Protein AF-A0A661HQW4-F1 (afdb_monomer)

Secondary structure (DSSP, 8-state):
-EEEE---EETTEEEEE---EEEEEE----SSS--PPEEEEEE---SSEEEEEEE-TTSSEEEEEEE-SSEEEEEEEEPPSSSS-GGGS--EEEEEES--SEEEEEESSSSEEEEEETTS-EEEEEGGGS--

Solvent-accessible surface area (backbone atoms only — not comparable to full-atom values): 7467 Å² total; per-residue (Å²): 136,53,74,48,74,43,64,35,56,30,88,99,31,88,91,37,56,53,12,29,37,38,41,28,36,49,84,61,83,61,90,88,53,88,64,74,63,45,78,74,50,73,48,65,85,49,74,9,26,43,56,31,60,28,61,34,97,84,55,59,28,35,41,36,38,12,34,34,100,77,38,31,34,37,39,38,20,49,52,45,97,67,79,84,56,39,82,78,39,83,61,29,45,36,79,45,63,87,56,70,62,50,58,45,46,38,57,78,50,100,54,32,32,38,37,31,26,84,85,76,48,74,44,82,44,50,61,84,70,36,47,129

Nearest PDB structures (foldseek):
  8era-assembly1_C  TM=6.404E-01  e=3.578E-02  Homo sapiens
  7mqa-assembly1_LH  TM=5.649E-01  e=5.410E-02  Homo sapiens
  4o9d-assembly1_B  TM=5.827E-01  e=1.174E-01  Schizosaccharomyces pombe 972h-
  7r5j-assembly1_40  TM=6.548E-01  e=3.660E-01  Homo sapiens
  5zcs-assembly1_D  TM=5.111E-01  e=1.174E-01  Homo sapiens

Radius of gyration: 14.92 Å; Cα contacts (8 Å, |Δi|>4): 325; chains: 1; bounding box: 36×44×36 Å

Mean predicted aligned error: 3.25 Å

Structure (mmCIF, N/CA/C/O backbone):
data_AF-A0A661HQW4-F1
#
_entry.id   AF-A0A661HQW4-F1
#
loop_
_atom_site.group_PDB
_atom_site.id
_atom_site.type_symbol
_atom_site.label_atom_id
_atom_site.label_alt_id
_atom_site.label_comp_id
_atom_site.label_asym_id
_atom_site.label_entity_id
_atom_site.label_seq_id
_atom_site.pdbx_PDB_ins_code
_atom_site.Cartn_x
_atom_site.Cartn_y
_atom_site.Cartn_z
_atom_site.occupancy
_atom_site.B_iso_or_equiv
_atom_site.auth_seq_id
_atom_site.auth_comp_id
_atom_site.auth_asym_id
_atom_site.auth_atom_id
_atom_site.pdbx_PDB_model_num
ATOM 1 N N . LYS A 1 1 ? -4.685 -14.148 7.264 1.00 84.69 1 LYS A N 1
ATOM 2 C CA . LYS A 1 1 ? -4.317 -14.515 5.862 1.00 84.69 1 LYS A CA 1
ATOM 3 C C . LYS A 1 1 ? -3.003 -13.820 5.502 1.00 84.69 1 LYS A C 1
ATOM 5 O O . LYS A 1 1 ? -2.640 -12.900 6.213 1.00 84.69 1 LYS A O 1
ATOM 10 N N . ILE A 1 2 ? -2.270 -14.273 4.478 1.00 92.75 2 ILE A N 1
ATOM 11 C CA . ILE A 1 2 ? -1.028 -13.609 4.031 1.00 92.75 2 ILE A CA 1
ATOM 12 C C . ILE A 1 2 ? -1.269 -13.106 2.614 1.00 92.75 2 ILE A C 1
ATOM 14 O O . ILE A 1 2 ? -1.761 -13.863 1.770 1.00 92.75 2 ILE A O 1
ATOM 18 N N . TYR A 1 3 ? -0.935 -11.840 2.396 1.00 95.88 3 TYR A N 1
ATOM 19 C CA . TYR A 1 3 ? -1.105 -11.138 1.135 1.00 95.88 3 TYR A CA 1
ATOM 20 C C . TYR A 1 3 ? 0.247 -10.660 0.620 1.00 95.88 3 TYR A C 1
ATOM 22 O O . TYR A 1 3 ? 1.164 -10.426 1.403 1.00 95.88 3 TYR A O 1
ATOM 30 N N . PHE A 1 4 ? 0.355 -10.518 -0.696 1.00 97.56 4 PHE A N 1
ATOM 31 C CA . PHE A 1 4 ? 1.562 -10.045 -1.362 1.00 97.56 4 PHE A CA 1
ATOM 32 C C . PHE A 1 4 ? 1.189 -8.961 -2.366 1.00 97.56 4 PHE A C 1
ATOM 34 O O . PHE A 1 4 ? 0.214 -9.106 -3.105 1.00 97.56 4 PHE A O 1
ATOM 41 N N . LEU A 1 5 ? 1.993 -7.904 -2.414 1.00 97.94 5 LEU A N 1
ATOM 42 C CA . LEU A 1 5 ? 1.918 -6.859 -3.426 1.00 97.94 5 LEU A CA 1
ATOM 43 C C . LEU A 1 5 ? 3.190 -6.891 -4.268 1.00 97.94 5 LEU A C 1
ATOM 45 O O . LEU A 1 5 ? 4.294 -7.026 -3.745 1.00 97.94 5 LEU A O 1
ATOM 49 N N . SER A 1 6 ? 3.049 -6.788 -5.587 1.00 97.25 6 SER A N 1
ATOM 50 C CA . SER A 1 6 ? 4.200 -6.763 -6.491 1.00 97.25 6 SER A CA 1
ATOM 51 C C . SER A 1 6 ? 4.722 -5.341 -6.722 1.00 97.25 6 SER A C 1
ATOM 53 O O . SER A 1 6 ? 3.951 -4.412 -6.968 1.00 97.25 6 SER A O 1
ATOM 55 N N . LYS A 1 7 ? 6.050 -5.182 -6.738 1.00 95.00 7 LYS A N 1
ATOM 56 C CA . LYS A 1 7 ? 6.738 -3.972 -7.213 1.00 95.00 7 LYS A CA 1
ATOM 57 C C . LYS A 1 7 ? 6.984 -4.078 -8.714 1.00 95.00 7 LYS A C 1
ATOM 59 O O . LYS A 1 7 ? 7.687 -4.983 -9.159 1.00 95.00 7 LYS A O 1
ATOM 64 N N . HIS A 1 8 ? 6.437 -3.158 -9.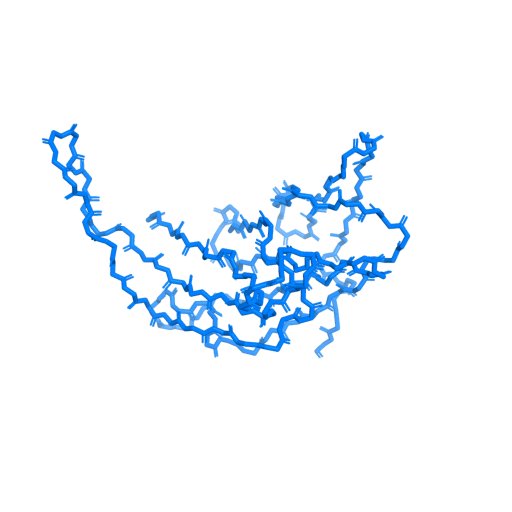507 1.00 93.50 8 HIS A N 1
ATOM 65 C CA . HIS A 1 8 ? 6.661 -3.133 -10.957 1.00 93.50 8 HIS A CA 1
ATOM 66 C C . HIS A 1 8 ? 7.604 -1.998 -11.374 1.00 93.50 8 HIS A C 1
ATOM 68 O O . HIS A 1 8 ? 7.456 -0.852 -10.946 1.00 93.50 8 HIS A O 1
ATOM 74 N N . ARG A 1 9 ? 8.545 -2.308 -12.266 1.00 90.38 9 ARG A N 1
ATOM 75 C CA . ARG A 1 9 ? 9.433 -1.339 -12.924 1.00 90.38 9 ARG A CA 1
ATOM 76 C C . ARG A 1 9 ? 9.038 -1.221 -14.393 1.00 90.38 9 ARG A C 1
ATOM 78 O O . ARG A 1 9 ? 8.491 -2.175 -14.938 1.00 90.38 9 ARG A O 1
ATOM 85 N N . ALA A 1 10 ? 9.262 -0.060 -15.000 1.00 88.25 10 ALA A N 1
ATOM 86 C CA . ALA A 1 10 ? 8.989 0.118 -16.421 1.00 88.25 10 ALA A CA 1
ATOM 87 C C . ALA A 1 10 ? 9.933 -0.757 -17.261 1.00 88.25 10 ALA A C 1
ATOM 89 O O . ALA A 1 10 ? 11.092 -0.969 -16.887 1.00 88.25 10 ALA A O 1
ATOM 90 N N . ASP A 1 11 ? 9.443 -1.241 -18.400 1.00 88.06 11 ASP A N 1
ATOM 91 C CA . ASP A 1 11 ? 10.233 -2.086 -19.292 1.00 88.06 11 ASP A CA 1
ATOM 92 C C . ASP A 1 11 ? 11.543 -1.397 -19.675 1.00 88.06 11 ASP A C 1
ATOM 94 O O . ASP A 1 11 ? 11.572 -0.225 -20.056 1.00 88.06 11 ASP A O 1
ATOM 98 N N . ARG A 1 12 ? 12.644 -2.144 -19.537 1.00 87.44 12 ARG A N 1
ATOM 99 C CA . ARG A 1 12 ? 14.015 -1.696 -19.832 1.00 87.44 12 ARG A CA 1
ATOM 100 C C . ARG A 1 12 ? 14.477 -0.456 -19.047 1.00 87.44 12 ARG A C 1
ATOM 102 O O . ARG A 1 12 ? 15.527 0.092 -19.365 1.00 87.44 12 ARG A O 1
ATOM 109 N N . ASN A 1 13 ? 13.759 -0.026 -18.004 1.00 88.00 13 ASN A N 1
ATOM 110 C CA . ASN A 1 13 ? 14.163 1.107 -17.173 1.00 88.00 13 ASN A CA 1
ATOM 111 C C . ASN A 1 13 ? 13.944 0.833 -15.679 1.00 88.00 13 ASN A C 1
ATOM 113 O O . ASN A 1 13 ? 12.873 1.069 -15.118 1.00 88.00 13 ASN A O 1
ATOM 117 N N . ILE A 1 14 ? 15.012 0.392 -15.008 1.00 84.25 14 ILE A N 1
ATOM 118 C CA . ILE A 1 14 ? 14.981 0.052 -13.580 1.00 84.25 14 ILE A CA 1
ATOM 119 C C . ILE A 1 14 ? 14.697 1.264 -12.674 1.00 84.25 14 ILE A C 1
ATO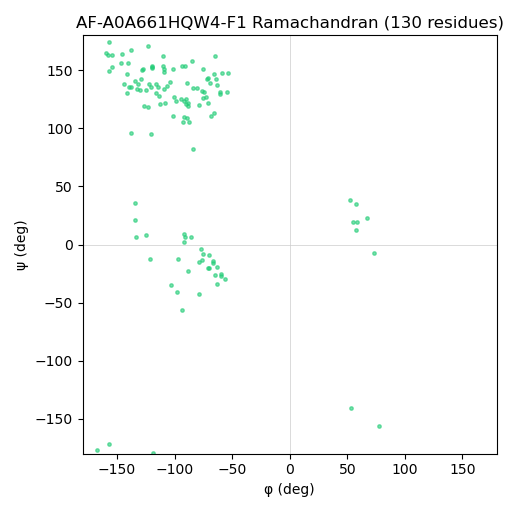M 121 O O . ILE A 1 14 ? 14.155 1.097 -11.581 1.00 84.25 14 ILE A O 1
ATOM 125 N N . ARG A 1 15 ? 15.036 2.475 -13.140 1.00 86.12 15 ARG A N 1
ATOM 126 C CA . ARG A 1 15 ? 14.894 3.748 -12.417 1.00 86.12 15 ARG A CA 1
ATOM 127 C C . ARG A 1 15 ? 13.564 4.450 -12.688 1.00 86.12 15 ARG A C 1
ATOM 129 O O . ARG A 1 15 ? 13.331 5.521 -12.139 1.00 86.12 15 ARG A O 1
ATOM 136 N N . LYS A 1 16 ? 12.672 3.852 -13.485 1.00 86.19 16 LYS A N 1
ATOM 137 C CA . LYS A 1 16 ? 11.327 4.379 -13.732 1.00 86.19 16 LYS A CA 1
ATOM 138 C C . LYS A 1 16 ? 10.254 3.443 -13.155 1.00 86.19 16 LYS A C 1
ATOM 140 O O . LYS A 1 16 ? 10.254 2.246 -13.466 1.00 86.19 16 LYS A O 1
ATOM 145 N N . PRO A 1 17 ? 9.316 3.946 -12.335 1.00 86.62 17 PRO A N 1
ATOM 146 C CA . PRO A 1 17 ? 8.185 3.146 -11.891 1.00 86.62 17 PRO A CA 1
ATOM 147 C C . PRO A 1 17 ? 7.234 2.867 -13.055 1.00 86.62 17 PRO A C 1
ATOM 149 O O . PRO A 1 17 ? 6.928 3.755 -13.847 1.00 86.62 17 PRO A O 1
ATOM 152 N N . ALA A 1 18 ? 6.719 1.636 -13.122 1.00 87.88 18 ALA A N 1
ATOM 153 C CA . ALA A 1 18 ? 5.525 1.342 -13.922 1.00 87.88 18 ALA A CA 1
ATOM 154 C C . ALA A 1 18 ? 4.233 1.803 -13.215 1.00 87.88 18 ALA A C 1
ATOM 156 O O . ALA A 1 18 ? 3.151 1.665 -13.775 1.00 87.88 18 ALA A O 1
ATOM 157 N N . ALA A 1 19 ? 4.349 2.309 -11.978 1.00 89.00 19 ALA A N 1
ATOM 158 C CA . ALA A 1 19 ? 3.255 2.808 -11.147 1.00 89.00 19 ALA A CA 1
ATOM 159 C C . ALA A 1 19 ? 2.088 1.816 -10.998 1.00 89.00 19 ALA A C 1
ATOM 161 O O . ALA A 1 19 ? 0.922 2.202 -11.006 1.00 89.00 19 ALA A O 1
ATOM 162 N N . ALA A 1 20 ? 2.401 0.523 -10.877 1.00 95.06 20 ALA A N 1
ATOM 163 C CA . ALA A 1 20 ? 1.411 -0.543 -10.819 1.00 95.06 20 ALA A CA 1
ATOM 164 C C . ALA A 1 20 ? 1.791 -1.631 -9.811 1.00 95.06 20 ALA A C 1
ATOM 166 O O . ALA A 1 20 ? 2.968 -1.853 -9.525 1.00 95.06 20 ALA A O 1
ATOM 167 N N . THR A 1 21 ? 0.773 -2.341 -9.331 1.00 97.81 21 THR A N 1
ATOM 168 C CA . THR A 1 21 ? 0.906 -3.493 -8.438 1.00 97.81 21 THR A CA 1
ATOM 169 C C . THR A 1 21 ? -0.174 -4.533 -8.713 1.00 97.81 21 THR A C 1
ATOM 171 O O . THR A 1 21 ? -1.185 -4.266 -9.372 1.00 97.81 21 THR A O 1
ATOM 174 N N . LYS A 1 22 ? 0.044 -5.737 -8.201 1.00 98.31 22 LYS A N 1
ATOM 175 C CA . LYS A 1 22 ? -0.931 -6.821 -8.153 1.00 98.31 22 LYS A CA 1
ATOM 176 C C . LYS A 1 22 ? -1.055 -7.279 -6.709 1.00 98.31 22 LYS A C 1
ATOM 178 O O . LYS A 1 22 ? -0.033 -7.508 -6.070 1.00 98.31 22 LYS A O 1
ATOM 183 N N . LEU A 1 23 ? -2.287 -7.437 -6.239 1.00 98.31 23 LEU A N 1
ATOM 184 C CA . LEU A 1 23 ? -2.592 -8.040 -4.949 1.00 98.31 23 LEU A CA 1
A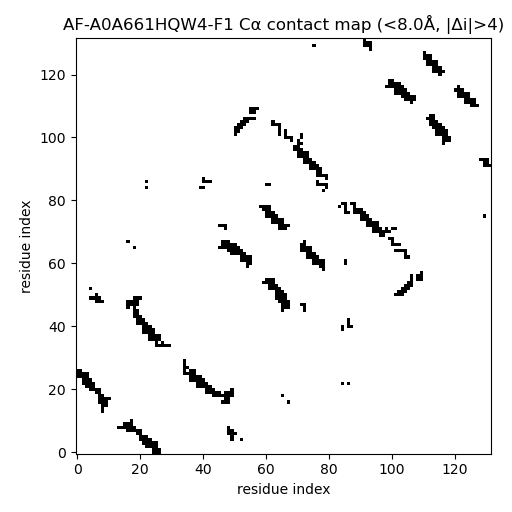TOM 185 C C . LEU A 1 23 ? -2.777 -9.539 -5.134 1.00 98.31 23 LEU A C 1
ATOM 187 O O . LEU A 1 23 ? -3.609 -9.985 -5.928 1.00 98.31 23 LEU A O 1
ATOM 191 N N . TYR A 1 24 ? -2.022 -10.300 -4.362 1.00 98.25 24 TYR A N 1
ATOM 192 C CA . TYR A 1 24 ? -2.099 -11.743 -4.296 1.00 98.25 24 TYR A CA 1
ATOM 193 C C . TYR A 1 24 ? -2.441 -12.201 -2.885 1.00 98.25 24 TYR A C 1
ATOM 195 O O . TYR A 1 24 ? -2.066 -11.558 -1.904 1.00 98.25 24 TYR A O 1
ATOM 203 N N . ARG A 1 25 ? -3.085 -13.360 -2.783 1.00 97.31 25 ARG A N 1
ATOM 204 C CA . ARG A 1 25 ? -3.353 -14.051 -1.524 1.00 97.31 25 ARG A CA 1
ATOM 205 C C . ARG A 1 25 ? -2.715 -15.429 -1.552 1.00 97.31 25 ARG A C 1
ATOM 207 O O . ARG A 1 25 ? -2.818 -16.154 -2.539 1.00 97.31 25 ARG A O 1
ATOM 214 N N . MET A 1 26 ? -2.066 -15.800 -0.458 1.00 97.38 26 MET A N 1
ATOM 215 C CA . MET A 1 26 ? -1.575 -17.159 -0.279 1.00 97.38 26 MET A CA 1
ATOM 216 C C . MET A 1 26 ? -2.636 -17.981 0.447 1.00 97.38 26 MET A C 1
ATOM 218 O O . MET A 1 26 ? -2.871 -17.770 1.642 1.00 97.38 26 MET A O 1
ATOM 222 N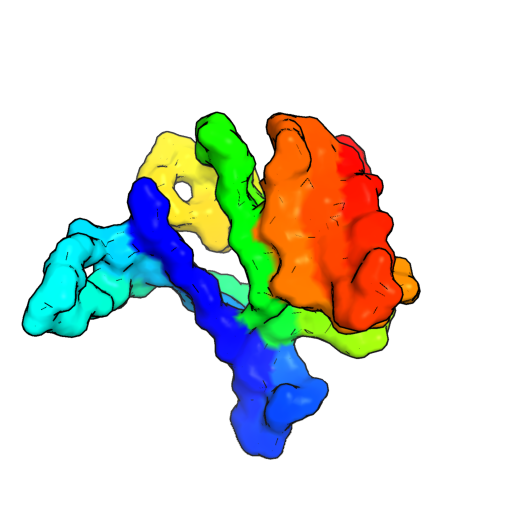 N . ASP A 1 27 ? -3.255 -18.909 -0.278 1.00 96.06 27 ASP A N 1
ATOM 223 C CA . ASP A 1 27 ? -4.337 -19.766 0.222 1.00 96.06 27 ASP A CA 1
ATOM 224 C C . ASP A 1 27 ? -3.829 -21.052 0.883 1.00 96.06 27 ASP A C 1
ATOM 226 O O . ASP A 1 27 ? -4.490 -21.608 1.754 1.00 96.06 27 ASP A O 1
ATOM 230 N N . THR A 1 28 ? -2.617 -21.485 0.537 1.00 96.62 28 THR A N 1
ATOM 231 C CA . THR A 1 28 ? -1.981 -22.691 1.083 1.00 96.62 28 THR A CA 1
ATOM 232 C C . THR A 1 28 ? -0.804 -22.345 2.004 1.00 96.62 28 THR A C 1
ATOM 234 O O . THR A 1 28 ? -0.309 -21.217 2.017 1.00 96.62 28 THR A O 1
ATOM 237 N N . ARG A 1 29 ? -0.368 -23.289 2.844 1.00 96.25 29 ARG A N 1
ATOM 238 C CA . ARG A 1 29 ? 0.744 -23.110 3.806 1.00 96.25 29 ARG A CA 1
ATOM 239 C C . ARG A 1 29 ? 1.709 -24.291 3.787 1.00 96.25 29 ARG A C 1
ATOM 241 O O . ARG A 1 29 ? 2.215 -24.706 4.824 1.00 96.25 29 ARG A O 1
ATOM 248 N N . PHE A 1 30 ? 1.933 -24.871 2.614 1.00 97.06 30 PHE A N 1
ATOM 249 C CA . PHE A 1 30 ? 2.852 -25.991 2.500 1.00 97.06 30 PHE A CA 1
ATOM 250 C C . PHE A 1 30 ? 4.269 -25.562 2.883 1.00 97.06 30 PHE A C 1
ATOM 252 O O . PHE A 1 30 ? 4.726 -24.496 2.471 1.00 97.06 30 PHE A O 1
ATOM 259 N N . THR A 1 31 ? 4.955 -26.411 3.642 1.00 96.69 31 THR A N 1
ATOM 260 C CA . THR A 1 31 ? 6.342 -26.203 4.083 1.00 96.69 31 THR A CA 1
ATOM 261 C C . THR A 1 31 ? 7.355 -26.933 3.201 1.00 96.69 31 THR A C 1
ATOM 263 O O . THR A 1 31 ? 8.546 -26.664 3.289 1.00 96.69 31 THR A O 1
ATOM 266 N N . ASN A 1 32 ? 6.891 -27.838 2.332 1.00 97.56 32 ASN A N 1
ATOM 267 C CA . ASN A 1 32 ? 7.723 -28.720 1.507 1.00 97.56 32 ASN A CA 1
ATOM 268 C C . ASN A 1 32 ? 7.424 -28.634 -0.002 1.00 97.56 32 ASN A C 1
ATOM 270 O O . ASN A 1 32 ? 7.914 -29.450 -0.779 1.00 97.56 32 ASN A O 1
ATOM 274 N N . ARG A 1 33 ? 6.590 -27.681 -0.429 1.00 96.62 33 ARG A N 1
ATOM 275 C CA . ARG A 1 33 ? 6.277 -27.437 -1.844 1.00 96.62 33 ARG A CA 1
ATOM 276 C C . ARG A 1 33 ? 5.856 -25.991 -2.071 1.00 96.62 33 ARG A C 1
ATOM 278 O O . ARG A 1 33 ? 5.484 -25.284 -1.137 1.00 96.62 33 ARG A O 1
ATOM 285 N N . VAL A 1 34 ? 5.890 -25.571 -3.334 1.00 97.25 34 VAL A N 1
ATOM 286 C CA . VAL A 1 34 ? 5.508 -24.218 -3.752 1.00 97.25 34 VAL A CA 1
ATOM 287 C C . VAL A 1 34 ? 4.043 -23.938 -3.406 1.00 97.25 34 VAL A C 1
ATOM 289 O O . VAL A 1 34 ? 3.150 -24.707 -3.766 1.00 97.25 34 VAL A O 1
ATOM 292 N N . ASN A 1 35 ? 3.805 -22.806 -2.744 1.00 97.31 35 ASN A N 1
ATOM 293 C CA . ASN A 1 35 ? 2.474 -22.234 -2.571 1.00 97.31 35 ASN A CA 1
ATOM 294 C C . ASN A 1 35 ? 2.188 -21.311 -3.763 1.00 97.31 35 ASN A C 1
ATOM 296 O O . ASN A 1 35 ? 2.805 -20.254 -3.889 1.00 97.31 35 ASN A O 1
ATOM 300 N N . VAL A 1 36 ? 1.280 -21.714 -4.655 1.00 97.25 36 VAL A N 1
ATOM 301 C CA . VAL A 1 36 ? 0.861 -20.868 -5.783 1.00 97.25 36 VAL A CA 1
ATOM 302 C C . VAL A 1 36 ? -0.063 -19.778 -5.251 1.00 97.25 36 VAL A C 1
ATOM 304 O O . VAL A 1 36 ? -1.046 -20.064 -4.570 1.00 97.25 36 VAL A O 1
ATOM 307 N N . LEU A 1 37 ? 0.270 -18.522 -5.538 1.00 98.00 37 LEU A N 1
ATOM 308 C CA . LEU A 1 37 ? -0.509 -17.386 -5.068 1.00 98.00 37 LEU A CA 1
ATOM 309 C C . LEU A 1 37 ? -1.742 -17.155 -5.946 1.00 98.00 37 LEU A C 1
ATOM 311 O O . LEU A 1 37 ? -1.640 -17.097 -7.173 1.00 98.00 37 LEU A O 1
ATOM 315 N N . THR A 1 38 ? -2.888 -16.927 -5.311 1.00 97.94 38 THR A N 1
ATOM 316 C CA . THR A 1 38 ? -4.122 -16.520 -5.986 1.00 97.94 38 THR A CA 1
ATOM 317 C C . THR A 1 38 ? -4.048 -15.030 -6.290 1.00 97.94 38 THR A C 1
ATOM 319 O O . THR A 1 38 ? -3.912 -14.211 -5.379 1.00 97.94 38 THR A O 1
ATOM 322 N N . LEU A 1 39 ? -4.127 -14.655 -7.567 1.00 98.19 39 LEU A N 1
ATOM 323 C CA . LEU A 1 39 ? -4.256 -13.255 -7.965 1.00 98.19 39 LEU A CA 1
ATOM 324 C C . LEU A 1 39 ? -5.654 -12.750 -7.591 1.00 98.19 39 LEU A C 1
ATOM 326 O O . LEU A 1 39 ? -6.644 -13.288 -8.077 1.00 98.19 39 LEU A O 1
ATOM 330 N N . ILE A 1 40 ? -5.716 -11.701 -6.774 1.00 98.00 40 ILE A N 1
ATOM 331 C CA . ILE A 1 40 ? -6.970 -11.066 -6.354 1.00 98.00 40 ILE A CA 1
ATOM 332 C C . ILE A 1 40 ? -7.301 -9.900 -7.281 1.00 98.00 40 ILE A C 1
ATOM 334 O O . ILE A 1 40 ? -8.362 -9.882 -7.893 1.00 98.00 40 ILE A O 1
ATOM 338 N N . ASN A 1 41 ? -6.383 -8.937 -7.419 1.00 98.00 41 ASN A N 1
ATOM 339 C CA . ASN A 1 41 ? -6.634 -7.728 -8.206 1.00 98.00 41 ASN A CA 1
ATOM 340 C C . ASN A 1 41 ? -5.332 -7.061 -8.686 1.00 98.00 41 ASN A C 1
ATOM 342 O O . ASN A 1 41 ? -4.223 -7.479 -8.342 1.00 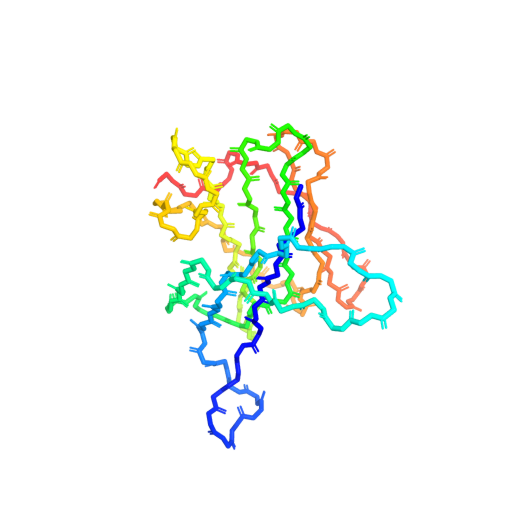98.00 41 ASN A O 1
ATOM 346 N N . ARG A 1 42 ? -5.456 -6.020 -9.511 1.00 98.00 42 ARG A N 1
ATOM 347 C CA . ARG A 1 42 ? -4.377 -5.199 -10.059 1.00 98.00 42 ARG A CA 1
ATOM 348 C C . ARG A 1 42 ? -4.746 -3.729 -9.933 1.00 98.00 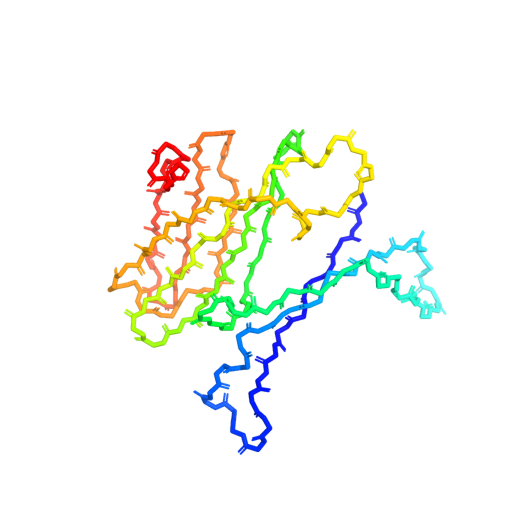42 ARG A C 1
ATOM 350 O O . ARG A 1 42 ? -5.876 -3.350 -10.218 1.00 98.00 42 ARG A O 1
ATOM 357 N N . LYS A 1 43 ? -3.770 -2.890 -9.598 1.00 96.69 43 LYS A N 1
ATOM 358 C CA . LYS A 1 43 ? -3.939 -1.435 -9.572 1.00 96.69 43 LYS A CA 1
ATOM 359 C C . LYS A 1 43 ? -2.825 -0.762 -10.364 1.00 96.69 43 LYS A C 1
ATOM 361 O O . LYS A 1 43 ? -1.688 -1.236 -10.358 1.00 96.69 43 LYS A O 1
ATOM 366 N N . LYS A 1 44 ? -3.178 0.305 -11.074 1.00 95.62 44 LYS A N 1
ATOM 367 C CA . LYS A 1 44 ? -2.279 1.168 -11.851 1.00 95.62 44 LYS A CA 1
ATOM 368 C C . LYS A 1 44 ? -2.341 2.592 -11.295 1.00 95.62 44 LYS A C 1
ATOM 370 O O . LYS A 1 44 ? -3.048 2.830 -10.316 1.00 95.62 44 LYS A O 1
ATOM 375 N N . ASP A 1 45 ? -1.591 3.496 -11.915 1.00 92.94 45 ASP A N 1
ATOM 376 C CA . ASP A 1 45 ? -1.597 4.933 -11.632 1.00 92.94 45 ASP A CA 1
ATOM 377 C C . ASP A 1 45 ? -1.268 5.258 -10.167 1.00 92.94 45 ASP A C 1
ATOM 379 O O . ASP A 1 45 ? -1.771 6.207 -9.576 1.00 92.94 45 ASP A O 1
ATOM 383 N N . LEU A 1 46 ? -0.379 4.455 -9.570 1.00 93.69 46 LEU A N 1
ATOM 384 C CA . LEU A 1 46 ? 0.006 4.566 -8.160 1.00 93.69 46 LEU A CA 1
ATOM 385 C C . LEU A 1 46 ? 0.954 5.734 -7.863 1.00 93.69 46 LEU A C 1
ATOM 387 O O . LEU A 1 46 ? 1.285 5.977 -6.706 1.00 93.69 46 LEU A O 1
ATOM 391 N N . GLY A 1 47 ? 1.450 6.406 -8.902 1.00 90.75 47 GLY A N 1
ATOM 392 C CA . GLY A 1 47 ? 2.429 7.486 -8.793 1.00 90.75 47 GLY A CA 1
ATOM 393 C C . GLY A 1 47 ? 3.854 7.039 -8.441 1.00 90.75 47 GLY A C 1
ATOM 394 O O . GLY A 1 47 ? 4.758 7.862 -8.499 1.00 90.75 47 GLY A O 1
ATOM 395 N N . GLY A 1 48 ? 4.102 5.763 -8.123 1.00 93.69 48 GLY A N 1
ATOM 396 C CA . GLY A 1 48 ? 5.421 5.290 -7.689 1.00 93.69 48 GLY A CA 1
ATOM 397 C C . GLY A 1 48 ? 5.575 3.769 -7.654 1.00 93.69 48 GLY A C 1
ATOM 398 O O . GLY A 1 48 ? 4.680 3.021 -8.050 1.00 93.69 48 GLY A O 1
ATOM 399 N N . TRP A 1 49 ? 6.735 3.297 -7.203 1.00 95.69 49 TRP A N 1
ATOM 400 C CA . TRP A 1 49 ? 6.966 1.888 -6.898 1.00 95.69 49 TRP A CA 1
ATOM 401 C C . TRP A 1 49 ? 6.283 1.512 -5.597 1.00 95.69 49 TRP A C 1
ATOM 403 O O . TRP A 1 49 ? 6.521 2.160 -4.583 1.00 95.69 49 TRP A O 1
ATOM 413 N N . VAL A 1 50 ? 5.533 0.411 -5.599 1.00 97.00 50 VAL A N 1
ATOM 414 C CA . VAL A 1 50 ? 5.092 -0.182 -4.337 1.00 97.00 50 VAL A CA 1
ATOM 415 C C . VAL A 1 50 ? 6.301 -0.756 -3.613 1.00 97.00 50 VAL A C 1
ATOM 417 O O . VAL A 1 50 ? 6.923 -1.691 -4.122 1.00 97.00 50 VAL A O 1
ATOM 420 N N . THR A 1 51 ? 6.682 -0.137 -2.498 1.00 96.19 51 THR A N 1
ATOM 421 C CA . THR A 1 51 ? 7.851 -0.529 -1.694 1.00 96.19 51 THR A CA 1
ATOM 422 C C . THR A 1 51 ? 7.452 -1.292 -0.445 1.00 96.19 51 THR A C 1
ATOM 424 O O . THR A 1 51 ? 8.143 -2.244 -0.108 1.00 96.19 51 THR A O 1
ATOM 427 N N . ASP A 1 52 ? 6.321 -0.944 0.170 1.00 97.69 52 ASP A N 1
ATOM 428 C CA . ASP A 1 52 ? 5.826 -1.635 1.358 1.00 97.69 52 ASP A CA 1
ATOM 429 C C . ASP A 1 52 ? 4.312 -1.446 1.554 1.00 97.69 52 ASP A C 1
ATOM 431 O O . ASP A 1 52 ? 3.691 -0.564 0.946 1.00 97.69 52 ASP A O 1
ATOM 435 N N . ALA A 1 53 ? 3.704 -2.291 2.383 1.00 97.94 53 ALA A N 1
ATOM 436 C CA . ALA A 1 53 ? 2.301 -2.217 2.763 1.00 97.94 53 ALA A CA 1
ATOM 437 C C . ALA A 1 53 ? 2.044 -2.871 4.124 1.00 97.94 53 ALA A C 1
ATOM 439 O O . ALA A 1 53 ? 2.699 -3.834 4.512 1.00 97.94 53 ALA A O 1
ATOM 440 N N . SER A 1 54 ? 1.009 -2.401 4.816 1.00 97.62 54 SER A N 1
ATOM 441 C CA . SER A 1 54 ? 0.625 -2.908 6.130 1.00 97.62 54 SER A CA 1
ATOM 442 C C . SER A 1 54 ? -0.890 -2.973 6.275 1.00 97.62 54 SER A C 1
ATOM 444 O O . SER A 1 54 ? -1.611 -2.148 5.718 1.00 97.62 54 SER A O 1
ATOM 446 N N . ILE A 1 55 ? -1.381 -3.956 7.024 1.00 96.06 55 ILE A N 1
ATOM 447 C CA . ILE A 1 55 ? -2.790 -4.071 7.414 1.00 96.06 55 ILE A CA 1
ATOM 448 C C . ILE A 1 55 ? -2.902 -3.647 8.878 1.00 96.06 55 ILE A C 1
ATOM 450 O O . ILE A 1 55 ? -2.039 -3.987 9.688 1.00 96.06 55 ILE A O 1
ATOM 454 N N . ALA A 1 56 ? -3.956 -2.903 9.211 1.00 95.00 56 ALA A N 1
ATOM 455 C CA . ALA A 1 56 ? -4.228 -2.497 10.584 1.00 95.00 56 ALA A CA 1
ATOM 456 C C . ALA A 1 56 ? -4.392 -3.732 11.493 1.00 95.00 56 ALA A C 1
ATOM 458 O O . ALA A 1 56 ? -4.916 -4.747 11.030 1.00 95.00 56 ALA A O 1
ATOM 459 N N . PRO A 1 57 ? -4.015 -3.674 12.784 1.00 90.25 57 PRO A N 1
ATOM 460 C CA . PRO A 1 57 ? -4.154 -4.819 13.692 1.00 90.25 57 PRO A CA 1
ATOM 461 C C . PRO A 1 57 ? -5.587 -5.368 13.803 1.00 90.25 57 PRO A C 1
ATOM 463 O O . PRO A 1 57 ? -5.776 -6.561 14.015 1.00 90.25 57 PRO A O 1
ATOM 466 N N . ASP A 1 58 ? -6.593 -4.508 13.627 1.00 91.56 58 ASP A N 1
ATOM 467 C CA . ASP A 1 58 ? -8.023 -4.850 13.615 1.00 91.56 58 ASP A CA 1
ATOM 468 C C . ASP A 1 58 ? -8.566 -5.184 12.209 1.00 91.56 58 ASP A C 1
ATOM 470 O O . ASP A 1 58 ? -9.770 -5.360 12.010 1.00 91.56 58 ASP A O 1
ATOM 474 N N . GLU A 1 59 ? -7.681 -5.250 11.212 1.00 91.69 59 GLU A N 1
ATOM 475 C CA . GLU A 1 59 ? -7.979 -5.439 9.793 1.00 91.69 59 GLU A CA 1
ATOM 476 C C . GLU A 1 59 ? -8.958 -4.409 9.199 1.00 91.69 59 GLU A C 1
ATOM 478 O O . GLU A 1 59 ? -9.568 -4.668 8.157 1.00 91.69 59 GLU A O 1
ATOM 483 N N . SER A 1 60 ? -9.145 -3.254 9.843 1.00 93.81 60 SER A N 1
ATOM 484 C CA . SER A 1 60 ? -10.084 -2.219 9.388 1.00 93.81 60 SER A CA 1
ATOM 485 C C . SER A 1 60 ? -9.627 -1.513 8.110 1.00 93.81 60 SER A C 1
ATOM 487 O O . SER A 1 60 ? -10.448 -0.929 7.397 1.00 93.81 60 SER A O 1
ATOM 489 N N . ALA A 1 61 ? -8.331 -1.581 7.798 1.00 96.25 61 ALA A N 1
ATOM 490 C CA . ALA A 1 61 ? -7.736 -0.944 6.637 1.00 96.25 61 ALA A CA 1
ATOM 491 C C . ALA A 1 61 ? -6.394 -1.565 6.239 1.00 96.25 61 ALA A C 1
ATOM 493 O O . ALA A 1 61 ? -5.747 -2.266 7.018 1.00 96.25 61 ALA A O 1
ATOM 494 N N . MET A 1 62 ? -5.962 -1.236 5.025 1.00 97.75 62 MET A N 1
ATOM 495 C CA . MET A 1 62 ? -4.618 -1.475 4.513 1.00 97.75 62 MET A CA 1
ATOM 496 C C . MET A 1 62 ? -3.997 -0.141 4.098 1.00 97.75 62 MET A C 1
ATOM 498 O O . MET A 1 62 ? -4.654 0.672 3.448 1.00 97.75 62 MET A O 1
ATOM 502 N N . VAL A 1 63 ? -2.724 0.065 4.418 1.00 98.25 63 VAL A N 1
ATOM 503 C CA . VAL A 1 63 ? -1.903 1.136 3.848 1.00 98.25 63 VAL A CA 1
ATOM 504 C C . VAL A 1 63 ? -0.850 0.570 2.910 1.00 98.25 63 VAL A C 1
ATOM 506 O O . VAL A 1 63 ? -0.369 -0.542 3.107 1.00 98.25 63 VAL A O 1
ATOM 509 N N . MET A 1 64 ? -0.500 1.330 1.879 1.00 98.19 64 MET A N 1
ATOM 510 C CA . MET A 1 64 ? 0.493 0.954 0.876 1.00 98.19 64 MET A CA 1
ATOM 511 C C . MET A 1 64 ? 1.323 2.176 0.484 1.00 98.19 64 MET A C 1
ATOM 513 O O . MET A 1 64 ? 0.767 3.220 0.140 1.00 98.19 64 MET A O 1
ATOM 517 N N . LEU A 1 65 ? 2.646 2.034 0.497 1.00 97.50 65 LEU A N 1
ATOM 518 C CA . LEU A 1 65 ? 3.576 3.042 0.001 1.00 97.50 65 LEU A CA 1
ATOM 519 C C . LEU A 1 65 ? 3.750 2.916 -1.504 1.00 97.50 65 LEU A C 1
ATOM 521 O O . LEU A 1 65 ? 3.984 1.827 -2.018 1.00 97.50 65 LEU A O 1
ATOM 525 N N . ALA A 1 66 ? 3.704 4.047 -2.196 1.00 96.50 66 ALA A N 1
ATOM 526 C CA . ALA A 1 66 ? 4.151 4.202 -3.567 1.00 96.50 66 ALA A CA 1
ATOM 527 C C . ALA A 1 66 ? 5.267 5.259 -3.610 1.00 96.50 66 ALA A C 1
ATOM 529 O O . ALA A 1 66 ? 5.011 6.463 -3.668 1.00 96.50 66 ALA A O 1
ATOM 530 N N . GLN A 1 67 ? 6.515 4.795 -3.571 1.00 93.00 67 GLN A N 1
ATOM 531 C CA . GLN A 1 67 ? 7.713 5.630 -3.601 1.00 93.00 67 GLN A CA 1
ATOM 532 C C . GLN A 1 67 ? 7.984 6.161 -5.011 1.00 93.00 67 GLN A C 1
ATOM 534 O O . GLN A 1 67 ? 8.073 5.385 -5.965 1.00 93.00 67 GLN A O 1
ATOM 539 N N . ASN A 1 68 ? 8.241 7.460 -5.149 1.00 88.06 68 ASN A N 1
ATOM 540 C CA . ASN A 1 68 ? 8.915 8.013 -6.324 1.00 88.06 68 ASN A CA 1
ATOM 541 C C . ASN A 1 68 ? 9.958 9.072 -5.902 1.00 88.06 68 ASN A C 1
ATOM 543 O O . ASN A 1 68 ? 9.976 9.467 -4.740 1.00 88.06 68 ASN A O 1
ATOM 547 N N . PRO A 1 69 ? 10.856 9.520 -6.799 1.00 81.00 69 PRO A N 1
ATOM 548 C CA . PRO A 1 69 ? 11.927 10.454 -6.433 1.00 81.00 69 PRO A CA 1
ATOM 549 C C . PRO A 1 69 ? 11.480 11.840 -5.937 1.00 81.00 69 PRO A C 1
ATOM 551 O O . PRO A 1 69 ? 12.283 12.543 -5.335 1.00 81.00 69 PRO A O 1
ATOM 554 N N . LEU A 1 70 ? 10.242 12.262 -6.215 1.00 84.19 70 LEU A N 1
ATOM 555 C CA . LEU A 1 70 ? 9.728 13.591 -5.860 1.00 84.19 70 LEU A CA 1
ATOM 556 C C . LEU A 1 70 ? 8.904 13.570 -4.566 1.00 84.19 70 LEU A C 1
ATOM 558 O O . LEU A 1 70 ? 9.004 14.486 -3.751 1.00 84.19 70 LEU A O 1
ATOM 562 N N . ALA A 1 71 ? 8.075 12.544 -4.390 1.00 88.38 71 ALA A N 1
ATOM 563 C CA . ALA A 1 71 ? 7.207 12.381 -3.234 1.00 88.38 71 ALA A CA 1
ATOM 564 C C . ALA A 1 71 ? 6.829 10.910 -3.033 1.00 88.38 71 ALA A C 1
ATOM 566 O O . ALA A 1 71 ? 6.647 10.152 -3.989 1.00 88.38 71 ALA A O 1
ATOM 567 N N . THR A 1 72 ? 6.619 10.531 -1.780 1.00 93.62 72 THR A N 1
ATOM 568 C CA . THR A 1 72 ? 6.018 9.249 -1.430 1.00 93.62 72 THR A CA 1
ATOM 569 C C . THR A 1 72 ? 4.515 9.419 -1.339 1.00 93.62 72 THR A C 1
ATOM 571 O O . THR A 1 72 ? 4.018 10.194 -0.524 1.00 93.62 72 THR A O 1
ATOM 574 N N . THR A 1 73 ? 3.770 8.669 -2.147 1.00 96.12 73 THR A N 1
ATOM 575 C CA . THR A 1 73 ? 2.313 8.606 -2.003 1.00 96.12 73 THR A CA 1
ATOM 576 C C . THR A 1 73 ? 1.946 7.443 -1.098 1.00 96.12 73 THR A C 1
ATOM 578 O O . THR A 1 73 ? 2.287 6.297 -1.383 1.00 96.12 73 THR A O 1
ATOM 581 N N . ILE A 1 74 ? 1.218 7.727 -0.028 1.00 97.62 74 ILE A N 1
ATOM 582 C CA . ILE A 1 74 ? 0.650 6.719 0.858 1.00 97.62 74 ILE A CA 1
ATOM 583 C C . ILE A 1 74 ? -0.807 6.530 0.475 1.00 97.62 74 ILE A C 1
ATOM 585 O O . ILE A 1 74 ? -1.587 7.481 0.470 1.00 97.62 74 ILE A O 1
ATOM 589 N N . TRP A 1 75 ? -1.171 5.297 0.158 1.00 97.94 75 TRP A N 1
ATOM 590 C CA . TRP A 1 75 ? -2.530 4.897 -0.167 1.00 97.94 75 TRP A CA 1
ATOM 591 C C . TRP A 1 75 ? -3.156 4.230 1.049 1.00 97.94 75 TRP A C 1
ATOM 593 O O . TRP A 1 75 ? -2.588 3.279 1.576 1.00 97.94 75 TRP A O 1
ATOM 603 N N . TYR A 1 76 ? -4.326 4.695 1.469 1.00 98.06 76 TYR A N 1
ATOM 604 C CA . TYR A 1 76 ? -5.149 4.082 2.505 1.00 98.06 76 TYR A CA 1
ATOM 605 C C . TYR A 1 76 ? -6.382 3.455 1.859 1.00 98.06 76 TYR A C 1
ATOM 607 O O . TYR A 1 76 ? -7.178 4.149 1.226 1.00 98.06 76 TYR A O 1
ATOM 615 N N . PHE A 1 77 ? -6.571 2.156 2.056 1.00 97.62 77 PHE A N 1
ATOM 616 C CA . PHE A 1 77 ? -7.728 1.402 1.590 1.00 97.62 77 PHE A CA 1
ATOM 617 C C . PHE A 1 77 ? -8.552 0.947 2.798 1.00 97.62 77 PHE A C 1
ATOM 619 O O . PHE A 1 77 ? -8.017 0.221 3.641 1.00 97.62 77 PHE A O 1
ATOM 626 N N . PRO A 1 78 ? -9.836 1.327 2.913 1.00 96.62 78 PRO A N 1
ATOM 627 C CA . PRO A 1 78 ? -10.702 0.766 3.947 1.00 96.62 78 PRO A CA 1
ATOM 628 C C . PRO A 1 78 ? -10.917 -0.740 3.723 1.00 96.62 78 PRO A C 1
ATOM 630 O O . PRO A 1 78 ? -10.705 -1.253 2.623 1.00 96.62 78 PRO A O 1
ATOM 633 N N . LYS A 1 79 ? -11.365 -1.466 4.751 1.00 95.50 79 LYS A N 1
ATOM 634 C CA . LYS A 1 79 ? -11.765 -2.871 4.603 1.00 95.50 79 LYS A CA 1
ATOM 635 C C . LYS A 1 79 ? -12.928 -2.991 3.605 1.00 95.50 79 LYS A C 1
ATOM 637 O O . LYS A 1 79 ? -13.928 -2.283 3.754 1.00 95.50 79 LYS A O 1
ATOM 642 N N . PRO A 1 80 ? -12.855 -3.897 2.614 1.00 95.75 80 PRO A N 1
ATOM 643 C CA . PRO A 1 80 ? -13.985 -4.164 1.732 1.00 95.75 80 PRO A CA 1
ATOM 644 C C . PRO A 1 80 ? -15.171 -4.751 2.516 1.00 95.75 80 PRO A C 1
ATOM 646 O O . PRO A 1 80 ? -14.991 -5.594 3.393 1.00 95.75 80 PRO A O 1
ATOM 649 N N . LYS A 1 81 ? -16.408 -4.373 2.154 1.00 93.56 81 LYS A N 1
ATOM 650 C CA . LYS A 1 81 ? -17.637 -4.932 2.768 1.00 93.56 81 LYS A CA 1
ATOM 651 C C . LYS A 1 81 ? -17.757 -6.453 2.598 1.00 93.56 81 LYS A C 1
ATOM 653 O O . LYS A 1 81 ? -18.421 -7.113 3.391 1.00 93.56 81 LYS A O 1
ATOM 658 N N . ARG A 1 82 ? -17.153 -7.004 1.541 1.00 92.44 82 ARG A N 1
ATOM 659 C CA . ARG A 1 82 ? -17.136 -8.435 1.230 1.00 92.44 82 ARG A CA 1
ATOM 660 C C . ARG A 1 82 ? -15.788 -8.815 0.625 1.00 92.44 82 ARG A C 1
ATOM 662 O O . ARG A 1 82 ? -15.297 -8.122 -0.260 1.00 92.44 82 ARG A O 1
ATOM 669 N N . GLY A 1 83 ? -15.246 -9.955 1.047 1.00 92.12 83 GLY A N 1
ATOM 670 C CA . GLY A 1 83 ? -13.983 -10.480 0.527 1.00 92.12 83 GLY A CA 1
ATOM 671 C C . GLY A 1 83 ? -12.758 -9.772 1.104 1.00 92.12 83 GLY A C 1
ATOM 672 O O . GLY A 1 83 ? -12.800 -9.250 2.213 1.00 92.12 83 GLY A O 1
ATOM 673 N N . ASP A 1 84 ? -11.656 -9.815 0.363 1.00 92.81 84 ASP A N 1
ATOM 674 C CA . ASP A 1 84 ? -10.341 -9.304 0.767 1.00 92.81 84 ASP A CA 1
ATOM 675 C C . ASP A 1 84 ? -9.657 -8.471 -0.333 1.00 92.81 84 ASP A C 1
ATOM 677 O O . ASP A 1 84 ? -8.446 -8.254 -0.316 1.00 92.81 84 ASP A O 1
ATOM 681 N N . ASP A 1 85 ? -10.441 -7.959 -1.282 1.00 96.56 85 ASP A N 1
ATOM 682 C CA . ASP A 1 85 ? -9.949 -7.077 -2.336 1.00 96.56 85 ASP A CA 1
ATOM 683 C C . ASP A 1 85 ? -9.885 -5.615 -1.865 1.00 96.56 85 ASP A C 1
ATOM 685 O O . ASP A 1 85 ? -10.779 -4.800 -2.116 1.00 96.56 85 ASP A O 1
ATOM 689 N N . PHE A 1 86 ? -8.803 -5.284 -1.158 1.00 96.94 86 PHE A N 1
ATOM 690 C CA . PHE A 1 86 ? -8.521 -3.912 -0.734 1.00 96.94 86 PHE A CA 1
ATOM 691 C C . PHE A 1 86 ? -8.298 -2.967 -1.925 1.00 96.94 86 PHE A C 1
ATOM 693 O O . PHE A 1 86 ? -8.691 -1.806 -1.858 1.00 96.94 86 PHE A O 1
ATOM 700 N N . LEU A 1 87 ? -7.712 -3.443 -3.033 1.00 97.31 87 LEU A N 1
ATOM 701 C CA . LEU A 1 87 ? -7.374 -2.589 -4.183 1.00 97.31 87 LEU A CA 1
ATOM 702 C C . LEU A 1 87 ? -8.603 -2.111 -4.972 1.00 97.31 87 LEU A C 1
ATOM 704 O O . LEU A 1 87 ? -8.499 -1.108 -5.685 1.00 97.31 87 LEU A O 1
ATOM 708 N N . ALA A 1 88 ? -9.742 -2.796 -4.826 1.00 96.44 88 ALA A N 1
ATOM 709 C CA . ALA A 1 88 ? -11.030 -2.384 -5.381 1.00 96.44 88 ALA A CA 1
ATOM 710 C C . ALA A 1 88 ? -11.707 -1.242 -4.606 1.00 96.44 88 ALA A C 1
ATOM 712 O O . ALA A 1 88 ? -12.677 -0.668 -5.100 1.00 96.44 88 ALA A O 1
ATOM 713 N N . GLN A 1 89 ? -11.242 -0.915 -3.397 1.00 96.62 89 GLN A N 1
ATOM 714 C CA . GLN A 1 89 ? -11.837 0.170 -2.620 1.00 96.62 89 GLN A CA 1
ATOM 715 C C . GLN A 1 89 ? -11.420 1.536 -3.160 1.00 96.62 89 GLN A C 1
ATOM 717 O O . GLN A 1 89 ? -10.315 1.699 -3.686 1.00 96.62 89 GLN A O 1
ATOM 722 N N . THR A 1 90 ? -12.287 2.533 -2.970 1.00 95.56 90 THR A N 1
ATOM 723 C CA . THR A 1 90 ? -11.927 3.942 -3.146 1.00 95.56 90 THR A CA 1
ATOM 724 C C . THR A 1 90 ? -10.895 4.310 -2.081 1.00 95.56 90 THR A C 1
ATOM 726 O O . THR A 1 90 ? -11.221 4.274 -0.890 1.00 95.56 90 THR A O 1
ATOM 729 N N . PRO A 1 91 ? -9.645 4.611 -2.467 1.00 96.31 91 PRO A N 1
ATOM 730 C CA . PRO A 1 91 ? -8.609 4.911 -1.503 1.00 96.31 91 PRO A CA 1
ATOM 731 C C . PRO A 1 91 ? -8.639 6.378 -1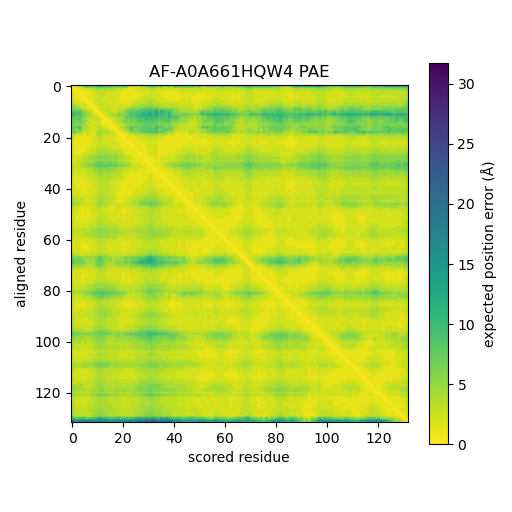.094 1.00 96.31 91 PRO A C 1
ATOM 733 O O . PRO A 1 91 ? -9.063 7.244 -1.855 1.00 96.31 91 PRO A O 1
ATOM 736 N N . ARG A 1 92 ? -8.068 6.639 0.075 1.00 97.44 92 ARG A N 1
ATOM 737 C CA . ARG A 1 92 ? -7.621 7.965 0.501 1.00 97.44 92 ARG A CA 1
ATOM 738 C C . ARG A 1 92 ? -6.113 8.060 0.319 1.00 97.44 92 ARG A C 1
ATOM 740 O O . ARG A 1 92 ? -5.429 7.038 0.409 1.00 97.44 92 ARG A O 1
ATOM 747 N N . THR A 1 93 ? -5.576 9.249 0.077 1.00 97.19 93 THR A N 1
ATOM 748 C CA . THR A 1 93 ? -4.137 9.418 -0.166 1.00 97.19 93 THR A CA 1
ATOM 749 C C . THR A 1 93 ? -3.511 10.482 0.722 1.00 97.19 93 THR A C 1
ATOM 751 O O . THR A 1 93 ? -4.152 11.449 1.128 1.00 97.19 93 THR A O 1
ATOM 754 N N . PHE A 1 94 ? -2.231 10.297 1.024 1.00 96.88 94 PHE A N 1
ATOM 755 C CA . PHE A 1 94 ? -1.390 11.290 1.679 1.00 96.88 94 PHE A CA 1
ATOM 756 C C . PHE A 1 94 ? -0.068 11.399 0.920 1.00 96.88 94 PHE A C 1
ATOM 758 O O . PHE A 1 94 ? 0.527 10.380 0.570 1.00 96.88 94 PHE A O 1
ATOM 765 N N . SER A 1 95 ? 0.384 12.623 0.642 1.00 95.81 95 SER A N 1
ATOM 766 C CA . SER A 1 95 ? 1.662 12.869 -0.032 1.00 95.81 95 SER A CA 1
ATOM 767 C C . SER A 1 95 ? 2.708 13.279 0.994 1.00 95.81 95 SER A C 1
ATOM 769 O O . SER A 1 95 ? 2.640 14.370 1.560 1.00 95.81 95 SER A O 1
ATOM 771 N N . LEU A 1 96 ? 3.674 12.398 1.233 1.00 94.88 96 LEU A N 1
ATOM 772 C CA . LEU A 1 96 ? 4.818 12.668 2.087 1.00 94.88 96 LEU A CA 1
ATOM 773 C C . LEU A 1 96 ? 5.965 13.198 1.215 1.00 94.88 96 LEU A C 1
ATOM 775 O O . LEU A 1 96 ? 6.593 12.464 0.448 1.00 94.88 96 LEU A O 1
ATOM 779 N N . VAL A 1 97 ? 6.210 14.503 1.312 1.00 92.94 97 VAL A N 1
ATOM 780 C CA . VAL A 1 97 ? 7.253 15.207 0.553 1.00 92.94 97 VAL A CA 1
ATOM 781 C C . VAL A 1 97 ? 8.549 15.291 1.353 1.00 92.94 97 VAL A C 1
ATOM 783 O O . VAL A 1 97 ? 8.522 15.301 2.580 1.00 92.94 97 VAL A O 1
ATOM 786 N N . LYS A 1 98 ? 9.688 15.397 0.656 1.00 88.69 98 LYS A N 1
ATOM 787 C CA . LYS A 1 98 ? 11.028 15.548 1.263 1.00 88.69 98 LYS A CA 1
ATOM 788 C C . LYS A 1 98 ? 11.442 14.415 2.223 1.00 88.69 98 LYS A C 1
ATOM 790 O O . LYS A 1 98 ? 12.371 14.598 2.995 1.00 88.69 98 LYS A O 1
ATOM 795 N N . ALA A 1 99 ? 10.807 13.244 2.143 1.00 90.12 99 ALA A N 1
ATOM 796 C CA . ALA A 1 99 ? 11.127 12.080 2.977 1.00 90.12 99 ALA A CA 1
ATOM 797 C C . ALA A 1 99 ? 12.161 11.126 2.356 1.00 90.12 99 ALA A C 1
ATOM 799 O O . ALA A 1 99 ? 12.392 10.045 2.895 1.00 90.12 99 ALA A O 1
ATOM 800 N N . ASN A 1 100 ? 12.792 11.519 1.241 1.00 91.44 100 ASN A N 1
ATOM 801 C CA . ASN A 1 100 ? 13.759 10.702 0.505 1.00 91.44 100 ASN A CA 1
ATOM 802 C C . ASN A 1 100 ? 13.179 9.315 0.148 1.00 91.44 100 ASN A C 1
ATOM 804 O O . ASN A 1 100 ? 12.021 9.227 -0.267 1.00 91.44 100 ASN A O 1
ATOM 808 N N . GLN A 1 101 ? 13.976 8.247 0.229 1.00 92.06 101 GLN A N 1
ATOM 809 C CA . GLN A 1 101 ? 13.550 6.897 -0.139 1.00 92.06 101 GLN A CA 1
ATOM 810 C C . GLN A 1 101 ? 12.897 6.196 1.055 1.00 92.06 101 GLN A C 1
ATOM 812 O O . GLN A 1 101 ? 13.576 5.758 1.980 1.00 92.06 101 GLN A O 1
ATOM 817 N N . THR A 1 102 ? 11.570 6.086 1.014 1.00 95.06 102 THR A N 1
ATOM 818 C CA . THR A 1 102 ? 10.752 5.381 2.007 1.00 95.06 102 THR A CA 1
ATOM 819 C C . THR A 1 102 ? 10.476 3.937 1.581 1.00 95.06 102 THR A C 1
ATOM 821 O O . THR A 1 102 ? 9.958 3.676 0.488 1.00 95.06 102 THR A O 1
ATOM 824 N N . GLU A 1 103 ? 10.817 2.987 2.450 1.00 94.00 103 GLU A N 1
ATOM 825 C CA . GLU A 1 103 ? 10.657 1.543 2.198 1.00 94.00 103 GLU A CA 1
ATOM 826 C C . GLU A 1 103 ? 10.034 0.781 3.371 1.00 94.00 103 GLU A C 1
ATOM 828 O O . GLU A 1 103 ? 9.937 -0.440 3.313 1.00 94.00 103 GLU A O 1
ATOM 833 N N . GLY A 1 104 ? 9.591 1.484 4.416 1.00 96.50 104 GLY A N 1
ATOM 834 C CA . GLY A 1 104 ? 8.880 0.884 5.538 1.00 96.50 104 GLY A CA 1
ATOM 835 C C . GLY A 1 104 ? 7.599 1.639 5.858 1.00 96.50 104 GLY A C 1
ATOM 836 O O . GLY A 1 104 ? 7.614 2.866 5.965 1.00 96.50 104 GLY A O 1
ATOM 837 N N . ILE A 1 105 ? 6.498 0.912 6.034 1.00 98.25 105 ILE A N 1
ATOM 838 C CA . ILE A 1 105 ? 5.238 1.419 6.575 1.00 98.25 105 ILE A CA 1
ATOM 839 C C . ILE A 1 105 ? 4.609 0.403 7.521 1.00 98.25 105 ILE A C 1
ATOM 841 O O . ILE A 1 105 ? 4.480 -0.778 7.211 1.00 98.25 105 ILE A O 1
ATOM 845 N N . CYS A 1 106 ? 4.127 0.867 8.666 1.00 98.00 106 CYS A N 1
ATOM 846 C CA . CYS A 1 106 ? 3.303 0.044 9.538 1.00 98.00 106 CYS A CA 1
ATOM 847 C C . CYS A 1 106 ? 2.254 0.872 10.268 1.00 98.00 106 CYS A C 1
ATOM 849 O O . CYS A 1 106 ? 2.399 2.078 10.464 1.00 98.00 106 CYS A O 1
ATOM 851 N N . PHE A 1 107 ? 1.180 0.214 10.688 1.00 97.94 107 PHE A N 1
ATOM 852 C CA . PHE A 1 107 ? 0.301 0.790 11.694 1.00 97.94 107 PHE A CA 1
ATOM 853 C C . PHE A 1 107 ? 0.995 0.747 13.056 1.00 97.94 107 PHE A C 1
ATOM 855 O O . PHE A 1 107 ? 1.429 -0.315 13.498 1.00 97.94 107 PHE A O 1
ATOM 862 N N . LYS A 1 108 ? 1.059 1.901 13.723 1.00 97.06 108 LYS A N 1
ATOM 863 C CA . LYS A 1 108 ? 1.396 1.994 15.150 1.00 97.06 108 LYS A CA 1
ATOM 864 C C . LYS A 1 108 ? 0.176 1.628 15.994 1.00 97.06 108 LYS A C 1
ATOM 866 O O . LYS A 1 108 ? 0.285 0.892 16.968 1.00 97.06 108 LYS A O 1
ATOM 871 N N . ASP A 1 109 ? -0.986 2.128 15.578 1.00 94.38 109 ASP A N 1
ATOM 872 C CA . ASP A 1 109 ? -2.299 1.895 16.175 1.00 94.38 109 ASP A CA 1
ATOM 873 C C . ASP A 1 109 ? -3.408 2.142 15.129 1.00 94.38 109 ASP A C 1
ATOM 875 O O . ASP A 1 109 ? -3.127 2.329 13.946 1.00 94.38 109 ASP A O 1
ATOM 879 N N . SER A 1 110 ? -4.682 2.142 15.534 1.00 91.00 110 SER A N 1
ATOM 880 C CA . SER A 1 110 ? -5.822 2.333 14.618 1.00 91.00 110 SER A CA 1
ATOM 881 C C . SER A 1 110 ? -5.960 3.755 14.048 1.00 91.00 110 SER A C 1
ATOM 883 O O . SER A 1 110 ? -6.782 3.989 13.160 1.00 91.00 110 SER A O 1
ATOM 885 N N . LYS A 1 111 ? -5.179 4.719 14.545 1.00 94.06 111 LYS A N 1
ATOM 886 C CA . LYS A 1 111 ? -5.242 6.144 14.190 1.00 94.06 111 LYS A CA 1
ATOM 887 C C . LYS A 1 111 ? -3.936 6.685 13.618 1.00 94.06 111 LYS A C 1
ATOM 889 O O . LYS A 1 111 ? -3.964 7.777 13.049 1.00 94.06 111 LYS A O 1
ATOM 894 N N . THR A 1 112 ? -2.840 5.940 13.723 1.00 97.00 112 THR A N 1
ATOM 895 C CA . THR A 1 112 ? -1.496 6.412 13.384 1.00 97.00 112 THR A CA 1
ATOM 896 C C . THR A 1 112 ? -0.716 5.353 12.618 1.00 97.00 112 THR A C 1
ATOM 898 O O . THR A 1 112 ? -0.671 4.183 13.007 1.00 97.00 112 THR A O 1
ATOM 901 N N 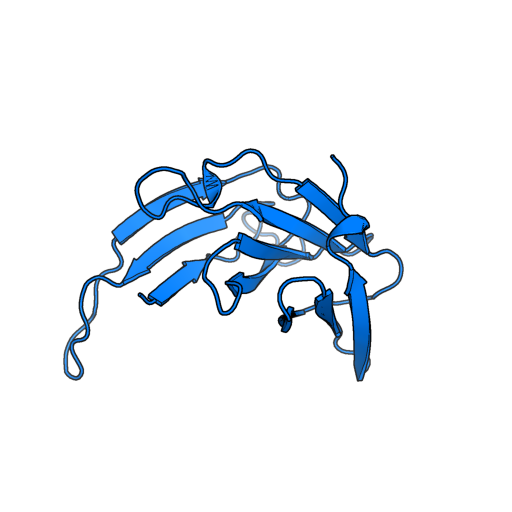. ILE A 1 113 ? -0.042 5.783 11.554 1.00 98.31 113 ILE A N 1
ATOM 902 C CA . ILE A 1 113 ? 0.964 4.979 10.856 1.00 98.31 113 ILE A CA 1
ATOM 903 C C . ILE A 1 113 ? 2.359 5.548 11.087 1.00 98.31 113 ILE A C 1
ATOM 905 O O . ILE A 1 113 ? 2.521 6.748 11.309 1.00 98.31 113 ILE A O 1
ATOM 909 N N . ILE A 1 114 ? 3.356 4.679 10.992 1.00 98.25 114 ILE A N 1
ATOM 910 C CA . ILE A 1 114 ? 4.769 5.033 10.934 1.00 98.25 114 ILE A CA 1
ATOM 911 C C . ILE A 1 114 ? 5.258 4.748 9.519 1.00 98.25 114 ILE A C 1
ATOM 913 O O . ILE A 1 114 ? 4.993 3.676 8.975 1.00 98.25 114 ILE A O 1
ATOM 917 N N . VAL A 1 115 ? 5.988 5.699 8.943 1.00 98.12 115 VAL A N 1
ATOM 918 C CA . VAL A 1 115 ? 6.768 5.520 7.713 1.00 98.12 115 VAL A CA 1
ATOM 919 C C . VAL A 1 115 ? 8.241 5.695 8.042 1.00 98.12 115 VAL A C 1
ATOM 921 O O . VAL A 1 115 ? 8.583 6.614 8.779 1.00 98.12 115 VAL A O 1
ATOM 924 N N . THR A 1 116 ? 9.112 4.856 7.490 1.00 97.62 116 THR A N 1
ATOM 925 C CA . THR A 1 116 ? 10.569 4.975 7.648 1.00 97.62 116 THR A CA 1
ATOM 926 C C . THR A 1 116 ? 11.263 5.153 6.305 1.00 97.62 116 THR A C 1
ATOM 928 O O . THR A 1 116 ? 10.762 4.727 5.257 1.00 97.62 116 THR A O 1
ATOM 931 N N . ASN A 1 117 ? 12.429 5.798 6.333 1.00 96.19 117 ASN A N 1
ATOM 932 C CA . ASN A 1 117 ? 13.277 5.984 5.160 1.00 96.19 117 ASN A CA 1
ATOM 933 C C . ASN A 1 117 ? 14.691 5.417 5.354 1.00 96.19 117 ASN A C 1
ATOM 935 O O . ASN A 1 117 ? 15.099 5.041 6.454 1.00 96.19 117 ASN A O 1
ATOM 939 N N . GLU A 1 118 ? 15.460 5.373 4.267 1.00 94.25 118 GLU A N 1
ATOM 940 C CA . GLU A 1 118 ? 16.856 4.914 4.284 1.00 94.25 118 GLU A CA 1
ATOM 941 C C . GLU A 1 118 ? 17.799 5.844 5.076 1.00 94.25 118 GLU A C 1
ATOM 943 O O . GLU A 1 118 ? 18.916 5.458 5.424 1.00 94.25 118 GLU A O 1
ATOM 948 N N . GLN A 1 119 ? 17.354 7.059 5.404 1.00 95.31 119 GLN A N 1
ATOM 949 C CA . GLN A 1 119 ? 18.101 8.059 6.172 1.00 95.31 119 GLN A CA 1
ATOM 950 C C . GLN A 1 119 ? 17.944 7.874 7.689 1.00 95.31 119 GLN A C 1
ATOM 952 O O . GLN A 1 119 ? 18.494 8.661 8.456 1.00 95.31 119 GLN A O 1
ATOM 957 N N . ARG A 1 120 ? 17.279 6.791 8.124 1.00 95.38 120 ARG A N 1
ATOM 958 C CA . ARG A 1 120 ? 17.010 6.458 9.536 1.00 95.38 120 ARG A CA 1
ATOM 959 C C . ARG A 1 120 ? 16.044 7.430 10.213 1.00 95.38 120 ARG A C 1
ATOM 961 O O . ARG A 1 120 ? 16.036 7.538 11.437 1.00 95.38 120 ARG A O 1
ATOM 968 N N . GLU A 1 121 ? 15.225 8.114 9.426 1.00 96.56 121 GLU A N 1
ATOM 969 C CA . GLU A 1 121 ? 14.128 8.931 9.925 1.00 96.56 121 GLU A CA 1
ATOM 970 C C . GLU A 1 121 ? 12.850 8.091 10.001 1.00 96.56 121 GLU A C 1
ATOM 972 O O . GLU A 1 121 ? 12.658 7.127 9.246 1.00 96.56 121 GLU A O 1
ATOM 977 N N . TRP A 1 122 ? 11.949 8.486 10.899 1.00 96.31 122 TRP A N 1
ATOM 978 C CA . TRP A 1 122 ? 10.579 7.998 10.915 1.00 96.31 122 TRP A CA 1
ATOM 979 C C . TRP A 1 122 ? 9.593 9.161 10.929 1.00 96.31 122 TRP A C 1
ATOM 981 O O . TRP A 1 122 ? 9.859 10.231 11.476 1.00 96.31 122 TRP A O 1
ATOM 991 N N . PHE A 1 123 ? 8.421 8.925 10.357 1.00 97.38 123 PHE A N 1
ATOM 992 C CA . PHE A 1 123 ? 7.343 9.894 10.248 1.00 97.38 123 PHE A CA 1
ATOM 993 C C . PHE A 1 123 ? 6.078 9.271 10.826 1.00 97.38 123 PHE A C 1
ATOM 995 O O . PHE A 1 123 ? 5.609 8.249 10.323 1.00 97.38 123 PHE A O 1
ATOM 1002 N N . GLU A 1 124 ? 5.522 9.882 11.871 1.00 97.75 124 GLU A N 1
ATOM 1003 C CA . GLU A 1 124 ? 4.201 9.517 12.380 1.00 97.75 124 GLU A CA 1
ATOM 1004 C C . GLU A 1 124 ? 3.135 10.324 11.645 1.00 97.75 124 GLU A C 1
ATOM 1006 O O . GLU A 1 124 ? 3.163 11.556 11.642 1.00 97.75 124 GLU A O 1
ATOM 1011 N N . ILE A 1 125 ? 2.198 9.630 11.002 1.00 97.88 125 ILE A N 1
ATOM 1012 C CA . ILE A 1 125 ? 1.159 10.258 10.186 1.00 97.88 125 ILE A CA 1
ATOM 1013 C C . ILE A 1 125 ? -0.201 9.820 10.730 1.00 97.88 125 ILE A C 1
ATOM 1015 O O . ILE A 1 125 ? -0.514 8.622 10.711 1.00 97.88 125 ILE A O 1
ATOM 1019 N N . PRO A 1 126 ? -1.036 10.756 11.211 1.00 97.31 126 PRO A N 1
ATOM 1020 C CA . PRO A 1 126 ? -2.377 10.417 11.647 1.00 97.31 126 PRO A CA 1
ATOM 1021 C C . PRO A 1 126 ? -3.259 10.096 10.435 1.00 97.31 126 PRO A C 1
ATOM 1023 O O . PRO A 1 126 ? -3.202 10.768 9.405 1.00 97.31 126 PRO A O 1
ATOM 1026 N N . ILE A 1 127 ? -4.145 9.109 10.565 1.00 95.94 127 ILE A N 1
ATOM 1027 C CA . ILE A 1 127 ? -5.089 8.720 9.502 1.00 95.94 127 ILE A CA 1
ATOM 1028 C C . ILE A 1 127 ? -6.007 9.888 9.097 1.00 95.94 127 ILE A C 1
ATOM 1030 O O . ILE A 1 127 ? -6.465 9.951 7.958 1.00 95.94 127 ILE A O 1
ATOM 1034 N N . SER A 1 128 ? -6.244 10.850 9.993 1.00 96.00 128 SER A N 1
ATOM 1035 C CA . SER A 1 128 ? -6.997 12.074 9.695 1.00 96.00 128 SER A CA 1
ATOM 1036 C C . SER A 1 128 ? -6.309 13.016 8.699 1.00 96.00 128 SER A C 1
ATOM 1038 O O . SER A 1 128 ? -6.986 13.887 8.161 1.00 96.00 128 SER A O 1
ATOM 1040 N N . ALA A 1 129 ? -5.007 12.854 8.433 1.00 96.69 129 ALA A N 1
ATOM 1041 C CA . ALA A 1 129 ? -4.276 13.661 7.453 1.00 96.69 129 ALA A CA 1
ATOM 1042 C C . ALA A 1 129 ? -4.513 13.221 5.999 1.00 96.69 129 ALA A C 1
ATOM 1044 O O . ALA A 1 129 ? -4.180 13.960 5.073 1.00 96.69 129 ALA A O 1
ATOM 1045 N N . PHE A 1 130 ? -5.067 12.026 5.780 1.00 96.25 130 PHE A N 1
ATOM 1046 C CA . PHE A 1 130 ? -5.364 11.532 4.441 1.00 96.25 130 PHE A CA 1
ATOM 1047 C C . PHE A 1 130 ? -6.532 12.311 3.828 1.00 96.25 130 PHE A C 1
ATOM 1049 O O . PHE A 1 130 ? -7.491 12.661 4.522 1.00 96.25 130 PHE A O 1
ATOM 1056 N N . SER A 1 131 ? -6.462 12.551 2.517 1.00 88.50 131 SER A N 1
ATOM 1057 C CA . SER A 1 131 ? -7.542 13.179 1.751 1.00 88.50 131 SER A CA 1
ATOM 1058 C C . SER A 1 131 ? -8.869 12.438 1.950 1.00 88.50 131 SER A C 1
ATOM 1060 O O . SER A 1 131 ? -8.886 11.229 2.182 1.00 88.50 131 SER A O 1
ATOM 1062 N N . LYS A 1 132 ? -9.986 13.172 1.917 1.00 70.31 132 LYS A N 1
ATOM 1063 C CA . LYS A 1 132 ? -11.319 12.557 1.941 1.00 70.31 132 LYS A CA 1
ATOM 1064 C C . LYS A 1 132 ? -11.624 11.871 0.619 1.00 70.31 132 LYS A C 1
ATOM 1066 O O . LYS A 1 132 ? -11.289 12.469 -0.426 1.00 70.31 132 LYS A O 1
#

Foldseek 3Di:
DDKDKDWAAPPPGNQH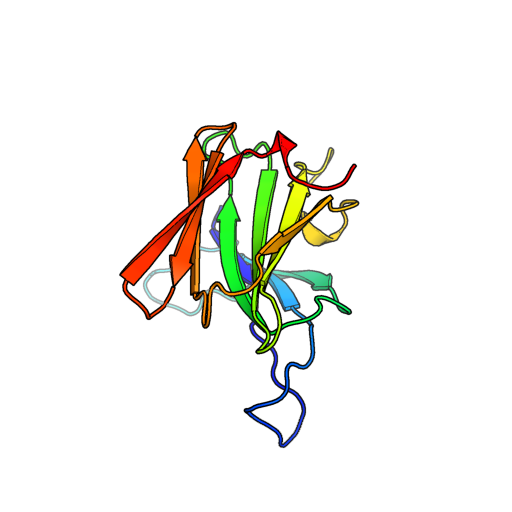GQQKIWIWDQPDDDPPDDGDTHTDGMDHPNVATFQDKEAAPVNQWIWTWGDHQFWIKIWIFGQDPDDGCSVPGDIWIDTHGPQGAWRDWYDPHPFWIWIHGPVGDIDIDGPVRTDD

pLDDT: mean 94.59, std 4.29, range [70.31, 98.31]

Sequence (132 aa):
KIYFLSKHRADRNIRKPAAATKLYRMDTRFTNRVNVLTLINRKKDLGGWVTDASIAPDESAMVMLAQNPLATTIWYFPKPKRGDDFLAQTPRTFSLVKANQTEGICFKDSKTIIVTNEQREWFEIPISAFSK